Protein AF-A0A2L2YYW2-F1 (afdb_monomer)

Solvent-accessible surface area (backbone atoms only — not comparable to full-atom values): 4705 Å² total; per-residue (Å²): 133,87,82,68,98,61,78,69,51,43,58,58,50,24,48,78,61,76,42,45,85,49,47,60,54,39,37,70,75,71,61,42,78,41,54,81,51,57,80,78,60,51,72,64,60,44,44,75,76,66,51,46,76,71,52,51,50,43,52,51,55,51,46,44,73,77,41,69,89,63,65,78,75,83,123

pLDDT: mean 81.68, std 17.26, range [37.03, 94.69]

Mean predicted aligned error: 6.94 Å

Nearest PDB structures (foldseek):
  7kja-assembly1_A  TM=7.146E-01  e=1.273E-02  Homo sapiens
  7kjc-assembly1_A  TM=7.227E-01  e=1.356E-02  Homo sapiens
  8j1i-assembly1_H  TM=6.888E-01  e=1.984E-02  Mus musculus
  7kjc-assembly2_B  TM=7.465E-01  e=7.516E-02  Homo sapiens
  3kka-assembly4_D  TM=6.924E-01  e=7.054E-02  Homo sapiens

Secondary structure (DSSP, 8-state):
----S-PPPHHHHHHHTT-GGGHHHHHHTS---SGGGGGG--HHHHHHTT--HHHHHHHHH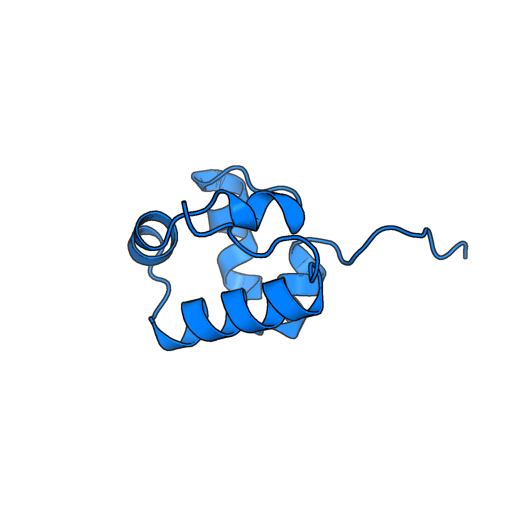HHHHH-TT------

Foldseek 3Di:
DDPDPDFDWPQRLCVVLVNNVCVCCCCPVVVDGGLVCVLVQDPVNCVVSPHDPVSVVSSVVSSCVRPVVSPPPDD

Structure (mmCIF, N/CA/C/O backbone):
data_AF-A0A2L2YYW2-F1
#
_entry.id   AF-A0A2L2YYW2-F1
#
loop_
_atom_site.group_PDB
_atom_site.id
_atom_site.type_symbol
_atom_site.label_atom_id
_atom_site.label_alt_id
_atom_site.label_comp_id
_atom_site.label_asym_id
_atom_site.label_entity_id
_atom_site.label_seq_id
_atom_site.pdbx_PDB_ins_code
_atom_site.Cartn_x
_atom_site.Cartn_y
_atom_site.Cartn_z
_atom_site.occupancy
_atom_site.B_iso_or_equiv
_atom_site.auth_seq_id
_atom_site.auth_comp_id
_atom_site.auth_asym_id
_atom_site.auth_atom_id
_atom_site.pdbx_PDB_model_num
ATOM 1 N N . MET A 1 1 ? 10.532 21.537 -11.414 1.00 38.56 1 MET A N 1
ATOM 2 C CA . MET A 1 1 ? 9.243 20.980 -10.949 1.00 38.56 1 MET A CA 1
ATOM 3 C C . MET A 1 1 ? 9.412 20.609 -9.487 1.00 38.56 1 MET A C 1
ATOM 5 O O . MET A 1 1 ? 10.330 19.865 -9.178 1.00 38.56 1 MET A O 1
ATOM 9 N N . SER A 1 2 ? 8.647 21.242 -8.595 1.00 37.03 2 SER A N 1
ATOM 10 C CA . SER A 1 2 ? 8.804 21.113 -7.139 1.00 37.03 2 SER A CA 1
ATOM 11 C C . SER A 1 2 ? 8.468 19.687 -6.697 1.00 37.03 2 SER A C 1
ATOM 13 O O . SER A 1 2 ? 7.320 19.263 -6.823 1.00 37.03 2 SER A O 1
ATOM 15 N N . VAL A 1 3 ? 9.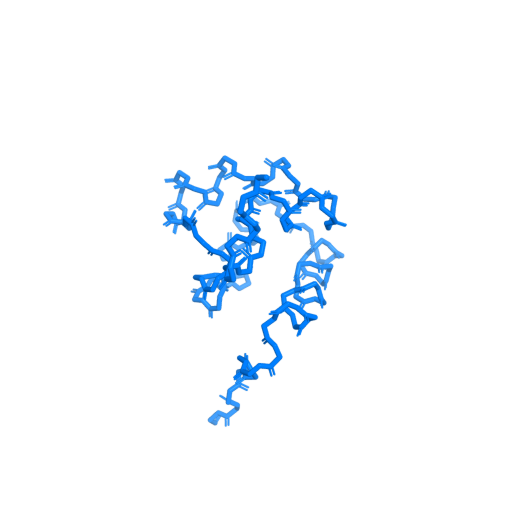460 18.931 -6.222 1.00 44.91 3 VAL A N 1
ATOM 16 C CA . VAL A 1 3 ? 9.236 17.618 -5.604 1.00 44.91 3 VAL A CA 1
ATOM 17 C C . VAL A 1 3 ? 8.744 17.853 -4.179 1.00 44.91 3 VAL A C 1
ATOM 19 O O . VAL A 1 3 ? 9.509 18.068 -3.245 1.00 44.91 3 VAL A O 1
ATOM 22 N N . MET A 1 4 ? 7.423 17.920 -4.038 1.00 44.16 4 MET A N 1
ATOM 23 C CA . MET A 1 4 ? 6.768 18.055 -2.745 1.00 44.16 4 MET A CA 1
ATOM 24 C C . MET A 1 4 ? 7.098 16.851 -1.863 1.00 44.16 4 MET A C 1
ATOM 26 O O . MET A 1 4 ? 6.976 15.700 -2.269 1.00 44.16 4 MET A O 1
ATOM 30 N N . THR A 1 5 ? 7.475 17.164 -0.632 1.00 48.00 5 THR A N 1
ATOM 31 C CA . THR A 1 5 ? 7.750 16.307 0.523 1.00 48.00 5 THR A CA 1
ATOM 32 C C . THR A 1 5 ? 6.510 15.539 1.008 1.00 48.00 5 THR A C 1
ATOM 34 O O . THR A 1 5 ? 6.117 15.612 2.171 1.00 48.00 5 THR A O 1
ATOM 37 N N . LYS A 1 6 ? 5.856 14.797 0.113 1.00 55.03 6 LYS A N 1
ATOM 38 C CA . LYS A 1 6 ? 4.763 13.873 0.422 1.00 55.03 6 LYS A CA 1
ATOM 39 C C . LYS A 1 6 ? 5.188 12.487 -0.056 1.00 55.03 6 LYS A C 1
ATOM 41 O O . LYS A 1 6 ? 5.712 12.363 -1.156 1.00 55.03 6 LYS A O 1
ATOM 46 N N . GLY A 1 7 ? 5.025 11.469 0.792 1.00 65.75 7 GLY A N 1
ATOM 47 C CA . GLY A 1 7 ? 5.333 10.077 0.443 1.00 65.75 7 GLY A CA 1
ATOM 48 C C . GLY A 1 7 ? 4.613 9.614 -0.836 1.00 65.75 7 GLY A C 1
ATOM 49 O O . GLY A 1 7 ? 3.745 10.335 -1.337 1.00 65.75 7 GLY A O 1
ATOM 50 N N . PRO A 1 8 ? 4.953 8.427 -1.371 1.00 81.38 8 PRO A N 1
ATOM 51 C CA . PRO A 1 8 ? 4.382 7.947 -2.628 1.00 81.38 8 PRO A CA 1
ATOM 52 C C . PRO A 1 8 ? 2.853 7.948 -2.579 1.00 81.38 8 PRO A C 1
ATOM 54 O O . PRO A 1 8 ? 2.242 7.706 -1.530 1.00 81.38 8 PRO A O 1
ATOM 57 N N . THR A 1 9 ? 2.223 8.214 -3.724 1.00 89.44 9 THR A N 1
ATOM 58 C CA . THR A 1 9 ? 0.773 8.054 -3.835 1.00 89.44 9 THR A CA 1
ATOM 59 C C . THR A 1 9 ? 0.401 6.579 -3.660 1.00 89.44 9 THR A C 1
ATOM 61 O O . THR A 1 9 ? 1.241 5.692 -3.824 1.00 89.44 9 THR A O 1
ATOM 64 N N . LEU A 1 10 ? -0.866 6.288 -3.335 1.00 90.25 10 LEU A N 1
ATOM 65 C CA . LEU A 1 10 ? -1.331 4.898 -3.227 1.00 90.25 10 LEU A CA 1
ATOM 66 C C . LEU A 1 10 ? -1.061 4.116 -4.522 1.00 90.25 10 LEU A C 1
ATOM 68 O O . LEU A 1 10 ? -0.666 2.958 -4.462 1.00 90.25 10 LEU A O 1
ATOM 72 N N . TYR A 1 11 ? -1.241 4.755 -5.679 1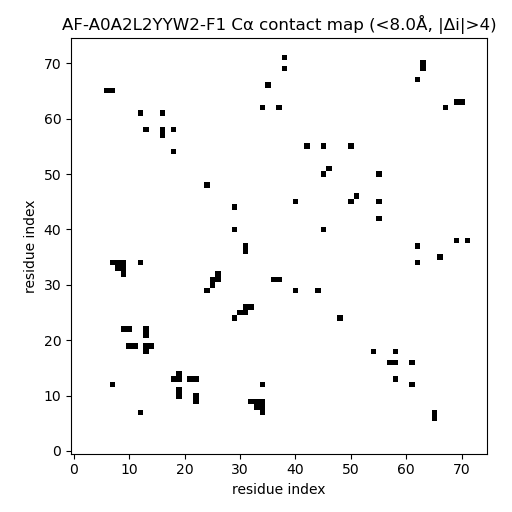.00 91.44 11 TYR A N 1
ATOM 73 C CA . TYR A 1 11 ? -0.995 4.121 -6.967 1.00 91.44 11 TYR A CA 1
ATOM 74 C C . TYR A 1 11 ? 0.491 3.813 -7.184 1.00 91.44 11 TYR A C 1
ATOM 76 O O . TYR A 1 11 ? 0.813 2.672 -7.498 1.00 91.44 11 TYR A O 1
ATOM 84 N N . ASP A 1 12 ? 1.392 4.776 -6.950 1.00 91.44 12 ASP A N 1
ATOM 85 C CA . ASP A 1 12 ? 2.842 4.568 -7.115 1.00 91.44 12 ASP A CA 1
ATOM 86 C C . ASP A 1 12 ? 3.365 3.475 -6.175 1.00 91.44 12 ASP A C 1
ATOM 88 O O . ASP A 1 12 ? 4.153 2.617 -6.569 1.00 91.44 12 ASP A O 1
ATOM 92 N N . PHE A 1 13 ? 2.867 3.471 -4.937 1.00 91.88 13 PHE A N 1
ATOM 93 C CA . PHE A 1 13 ? 3.175 2.452 -3.943 1.00 91.88 13 PHE A CA 1
ATOM 94 C C . PHE A 1 13 ? 2.753 1.051 -4.402 1.00 91.88 13 PHE A C 1
ATOM 96 O O . PHE A 1 13 ? 3.532 0.101 -4.319 1.00 91.88 13 PHE A O 1
ATOM 103 N N . LEU A 1 14 ? 1.517 0.916 -4.891 1.00 92.88 14 LEU A N 1
ATOM 104 C CA . LEU A 1 14 ? 1.010 -0.358 -5.388 1.00 92.88 14 LEU A CA 1
ATOM 105 C C . LEU A 1 14 ? 1.729 -0.781 -6.669 1.00 92.88 14 LEU A C 1
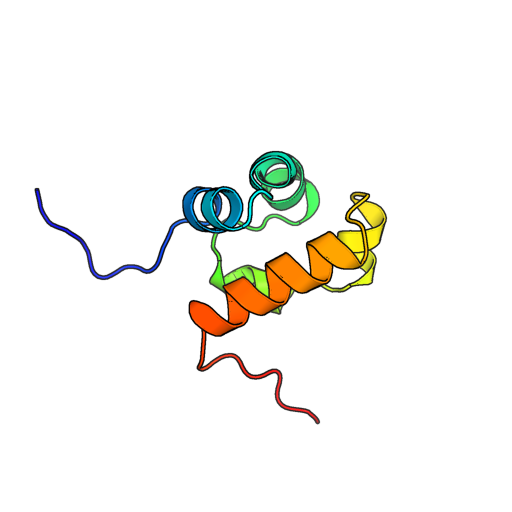ATOM 107 O O . LEU A 1 14 ? 1.983 -1.966 -6.847 1.00 92.88 14 LEU A O 1
ATOM 111 N N . LEU A 1 15 ? 2.087 0.160 -7.542 1.00 93.00 15 LEU A N 1
ATOM 112 C CA . LEU A 1 15 ? 2.840 -0.116 -8.761 1.00 93.00 15 LEU A CA 1
ATOM 113 C C . LEU A 1 15 ? 4.210 -0.729 -8.446 1.00 93.00 15 LEU A C 1
ATOM 115 O O . LEU A 1 15 ? 4.551 -1.759 -9.019 1.00 93.00 15 LEU A O 1
ATOM 119 N N . GLU A 1 16 ? 4.956 -0.164 -7.494 1.00 91.44 16 GLU A N 1
ATOM 120 C CA . GLU A 1 16 ? 6.263 -0.701 -7.077 1.00 91.44 16 GLU A CA 1
ATOM 121 C C . GLU A 1 16 ? 6.156 -2.065 -6.377 1.00 91.44 16 GLU A C 1
ATOM 123 O O . GLU A 1 16 ? 7.098 -2.857 -6.406 1.00 91.44 16 GLU A O 1
ATOM 128 N N . ALA A 1 17 ? 5.011 -2.348 -5.750 1.00 91.00 17 ALA A N 1
ATOM 129 C CA . ALA A 1 17 ? 4.715 -3.640 -5.138 1.00 91.00 17 ALA A CA 1
ATOM 130 C C . ALA A 1 17 ? 4.161 -4.681 -6.133 1.00 91.00 17 ALA A C 1
ATOM 132 O O . ALA A 1 17 ? 3.907 -5.814 -5.720 1.00 91.00 17 ALA A O 1
ATOM 133 N N . GLU A 1 18 ? 3.966 -4.312 -7.406 1.00 93.56 18 GLU A N 1
ATOM 134 C CA . GLU A 1 18 ? 3.263 -5.100 -8.435 1.00 93.56 18 GLU A CA 1
ATOM 135 C C . GLU A 1 18 ? 1.792 -5.418 -8.079 1.00 93.56 18 GLU A C 1
ATOM 137 O O . GLU A 1 18 ? 1.221 -6.419 -8.504 1.00 93.56 18 GLU A O 1
ATOM 142 N N . LEU A 1 19 ? 1.153 -4.542 -7.301 1.00 94.69 19 LEU A N 1
ATOM 143 C CA . LEU A 1 19 ? -0.223 -4.649 -6.796 1.00 94.69 19 LEU A CA 1
ATOM 144 C C . LEU A 1 19 ? -1.146 -3.546 -7.340 1.00 94.69 19 LEU A C 1
ATOM 146 O O . LEU A 1 19 ? -2.227 -3.316 -6.799 1.00 94.69 19 LEU A O 1
ATOM 150 N N . SER A 1 20 ? -0.745 -2.834 -8.399 1.00 93.50 20 SER A N 1
ATOM 151 C CA . SER A 1 20 ? -1.513 -1.716 -8.980 1.00 93.50 20 SER A CA 1
ATOM 152 C C . SER A 1 20 ? -2.925 -2.107 -9.431 1.00 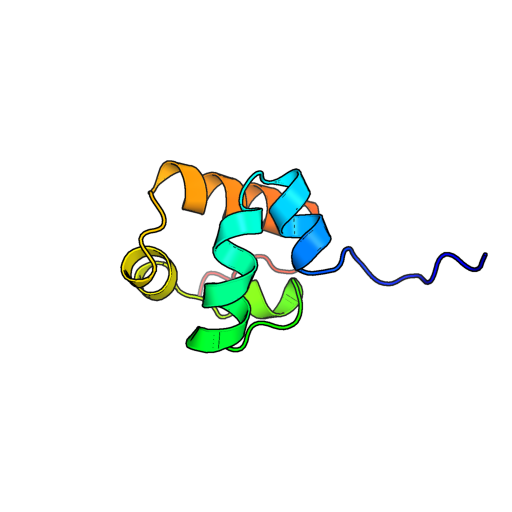93.50 20 SER A C 1
ATOM 154 O O . SER A 1 20 ? -3.828 -1.273 -9.407 1.00 93.50 20 SER A O 1
ATOM 156 N N . HIS A 1 21 ? -3.153 -3.378 -9.761 1.00 93.00 21 HIS A N 1
ATOM 157 C CA . HIS A 1 21 ? -4.471 -3.917 -10.099 1.00 93.00 21 HIS A CA 1
ATOM 158 C C . HIS A 1 21 ? -5.468 -3.867 -8.924 1.00 93.00 21 HIS A C 1
ATOM 160 O O . HIS A 1 21 ? -6.667 -3.727 -9.155 1.00 93.00 21 HIS A O 1
ATOM 166 N N . TYR A 1 22 ? -4.990 -3.857 -7.672 1.00 93.31 22 TYR A N 1
ATOM 167 C CA . TYR A 1 22 ? -5.832 -3.666 -6.484 1.00 93.31 22 TYR A CA 1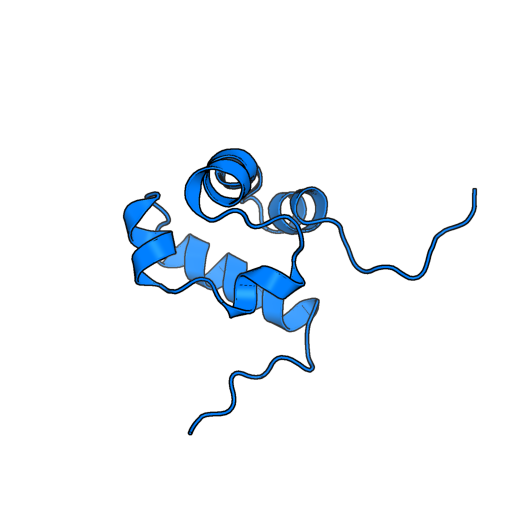
ATOM 168 C C . TYR A 1 22 ? -6.165 -2.196 -6.194 1.00 93.31 22 TYR A C 1
ATOM 170 O O . TYR A 1 22 ? -6.921 -1.913 -5.268 1.00 93.31 22 TYR A O 1
ATOM 178 N N . PHE A 1 23 ? -5.662 -1.234 -6.975 1.00 92.56 23 PHE A N 1
ATOM 179 C CA . PHE A 1 23 ? -5.941 0.186 -6.739 1.00 92.56 23 PHE A CA 1
ATOM 180 C C . PHE A 1 23 ? -7.440 0.509 -6.794 1.00 92.56 23 PHE A C 1
ATOM 182 O O . PHE A 1 23 ? -7.945 1.243 -5.947 1.00 92.56 23 PHE A O 1
ATOM 189 N N . SER A 1 24 ? -8.154 -0.053 -7.774 1.00 92.75 24 SER A N 1
ATOM 190 C CA . SER A 1 24 ? -9.599 0.148 -7.919 1.00 92.75 24 SER A CA 1
ATOM 191 C C . SER A 1 24 ? -10.383 -0.390 -6.712 1.00 92.75 24 SER A C 1
ATOM 193 O O . SER A 1 24 ? -11.081 0.415 -6.095 1.00 92.75 24 SER A O 1
ATOM 195 N N . PRO A 1 25 ? -10.249 -1.669 -6.300 1.00 92.25 25 PRO A N 1
ATOM 196 C CA . PRO A 1 25 ? -10.967 -2.183 -5.129 1.00 92.25 25 PRO A CA 1
ATOM 197 C C . PRO A 1 25 ? -10.524 -1.519 -3.815 1.00 92.25 25 PRO A C 1
ATOM 199 O O . PRO A 1 25 ? -11.364 -1.166 -2.993 1.00 92.25 25 PRO A O 1
ATOM 202 N N . LEU A 1 26 ? -9.235 -1.203 -3.634 1.00 91.56 26 LEU A N 1
ATOM 203 C CA . LEU A 1 26 ? -8.774 -0.450 -2.456 1.00 91.56 26 LEU A CA 1
ATOM 204 C C . LEU A 1 26 ? -9.437 0.932 -2.355 1.00 91.56 26 LEU A C 1
ATOM 206 O O . LEU A 1 26 ? -9.834 1.358 -1.270 1.00 91.56 26 LEU A O 1
ATOM 210 N N . LYS A 1 27 ? -9.586 1.632 -3.481 1.00 92.12 27 LYS A N 1
ATOM 211 C CA . LYS A 1 27 ? -10.203 2.961 -3.528 1.00 92.12 27 LYS A CA 1
ATOM 212 C C . LYS A 1 27 ? -11.729 2.911 -3.459 1.00 92.12 27 LYS A C 1
ATOM 214 O O . LYS A 1 27 ? -12.339 3.773 -2.827 1.00 92.12 27 LYS A O 1
ATOM 219 N N . ASN A 1 28 ? -12.356 1.959 -4.141 1.00 92.62 28 ASN A N 1
ATOM 220 C CA . ASN A 1 28 ? -13.807 1.904 -4.286 1.00 92.62 28 ASN A CA 1
ATOM 221 C C . ASN A 1 28 ? -14.476 1.176 -3.124 1.00 92.62 28 ASN A C 1
ATOM 223 O O . ASN A 1 28 ? -15.464 1.703 -2.607 1.00 92.62 28 ASN A O 1
ATOM 227 N N . ASP A 1 29 ? -13.915 0.056 -2.678 1.00 91.31 29 ASP A N 1
ATOM 228 C CA . ASP A 1 29 ? -14.519 -0.789 -1.647 1.00 91.31 29 ASP A CA 1
ATOM 229 C C . ASP A 1 29 ? -14.034 -0.349 -0.265 1.00 91.31 29 ASP A C 1
ATOM 231 O O . ASP A 1 29 ? -14.838 0.012 0.591 1.00 91.31 29 ASP A O 1
ATOM 235 N N . LEU A 1 30 ? -12.713 -0.240 -0.084 1.00 90.38 30 LEU A N 1
ATOM 236 C CA . LEU A 1 30 ? -12.106 0.118 1.207 1.00 90.38 30 LEU A CA 1
ATOM 237 C C . LEU A 1 30 ? -11.908 1.628 1.417 1.00 90.38 30 LEU A C 1
ATOM 239 O O . LEU A 1 30 ? -11.423 2.054 2.464 1.00 90.38 30 LEU A O 1
ATOM 243 N N . LYS A 1 31 ? -12.269 2.458 0.428 1.00 91.25 31 LYS A N 1
ATOM 244 C CA . LYS A 1 31 ? -12.133 3.931 0.464 1.00 91.25 31 LYS A CA 1
ATOM 245 C C . LYS A 1 31 ? -10.722 4.420 0.824 1.00 91.25 31 LYS A C 1
ATOM 247 O O . LYS A 1 31 ? -10.546 5.527 1.341 1.00 91.25 31 LYS A O 1
ATOM 252 N N . VAL A 1 32 ? -9.703 3.627 0.501 1.00 91.06 32 VAL A N 1
ATOM 253 C CA . VAL A 1 32 ? -8.295 3.965 0.713 1.00 91.06 32 VAL A CA 1
ATOM 254 C C . VAL A 1 32 ? -7.863 4.944 -0.375 1.00 91.06 32 VAL A C 1
ATOM 256 O O . VAL A 1 32 ? -7.866 4.635 -1.564 1.00 91.06 32 VAL A O 1
ATOM 259 N N . THR A 1 33 ? -7.475 6.150 0.027 1.00 87.50 33 THR A N 1
ATOM 260 C CA . THR A 1 33 ? -7.000 7.219 -0.864 1.00 87.50 33 THR A CA 1
ATOM 261 C C . THR A 1 33 ? -5.520 7.545 -0.667 1.00 87.50 33 THR A C 1
ATOM 263 O O . THR A 1 33 ? -4.920 8.220 -1.503 1.00 87.50 33 THR A O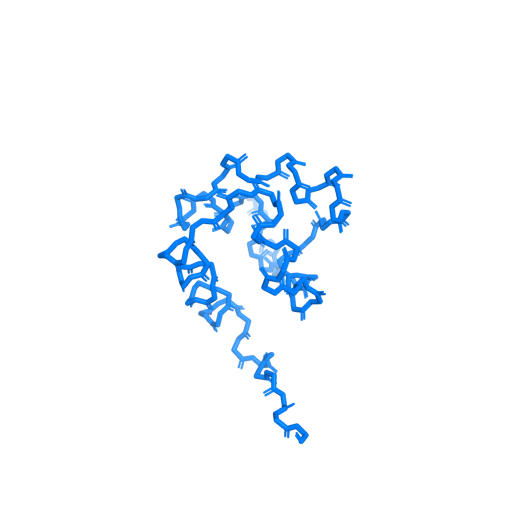 1
ATOM 266 N N . SER A 1 34 ? -4.897 7.041 0.402 1.00 88.44 34 SER A N 1
ATOM 267 C CA . SER A 1 34 ? -3.482 7.256 0.717 1.00 88.44 34 SER A CA 1
ATOM 268 C C . SER A 1 34 ? -2.829 6.011 1.320 1.00 88.44 34 SER A C 1
ATOM 270 O O . SER A 1 34 ? -3.489 5.214 1.982 1.00 88.44 34 SER A O 1
ATOM 272 N N . VAL A 1 35 ? -1.509 5.872 1.146 1.00 87.81 35 VAL A N 1
ATOM 273 C CA . VAL A 1 35 ? -0.731 4.740 1.687 1.00 87.81 35 VAL A CA 1
ATOM 274 C C . VAL A 1 35 ? -0.913 4.619 3.202 1.00 87.81 35 VAL A C 1
ATOM 276 O O . VAL A 1 35 ? -1.113 3.523 3.704 1.00 87.81 35 VAL A O 1
ATOM 279 N N . ALA A 1 36 ? -0.952 5.736 3.935 1.00 85.62 36 ALA A N 1
ATOM 280 C CA . ALA A 1 36 ? -1.116 5.744 5.390 1.00 85.62 36 ALA A CA 1
ATOM 281 C C . ALA A 1 36 ? -2.434 5.117 5.881 1.00 85.62 36 ALA A C 1
ATOM 283 O O . ALA A 1 36 ? -2.490 4.659 7.020 1.00 85.62 36 ALA A O 1
ATOM 284 N N . GLN A 1 37 ? -3.485 5.089 5.055 1.00 87.75 37 GLN A N 1
ATOM 285 C CA . GLN A 1 37 ? -4.760 4.455 5.404 1.00 87.75 37 GLN A CA 1
ATOM 286 C C . GLN A 1 37 ? -4.706 2.927 5.319 1.00 87.75 37 GLN A C 1
ATOM 288 O O . GLN A 1 37 ? -5.520 2.276 5.965 1.00 87.75 37 GLN A O 1
ATOM 293 N N . LEU A 1 38 ? -3.715 2.350 4.625 1.00 87.56 38 LEU A N 1
ATOM 294 C CA . LEU A 1 38 ? -3.510 0.896 4.584 1.00 87.56 38 LEU A CA 1
ATOM 295 C C . LEU A 1 38 ? -3.270 0.295 5.976 1.00 87.56 38 LEU A C 1
ATOM 297 O O . LEU A 1 38 ? -3.496 -0.892 6.165 1.00 87.56 38 LEU A O 1
ATOM 301 N N . LYS A 1 39 ? -2.869 1.101 6.971 1.00 86.12 39 LYS A N 1
ATOM 302 C CA . LYS A 1 39 ? -2.739 0.649 8.367 1.00 86.12 39 LYS A CA 1
ATOM 303 C C . LYS A 1 39 ? -4.067 0.246 9.019 1.00 86.12 39 LYS A C 1
ATOM 305 O O . LYS A 1 39 ? -4.034 -0.391 10.064 1.00 86.12 39 LYS A O 1
ATOM 310 N N . TYR A 1 40 ? -5.194 0.688 8.460 1.00 87.19 40 TYR A N 1
ATOM 311 C CA . TYR A 1 40 ? -6.539 0.373 8.944 1.00 87.19 40 TYR A CA 1
ATOM 312 C C . TYR A 1 40 ? -7.193 -0.770 8.165 1.00 87.19 40 TYR A C 1
ATOM 314 O O . TYR A 1 40 ? -8.293 -1.168 8.514 1.00 87.19 40 TYR A O 1
ATOM 322 N N . VAL A 1 41 ? -6.545 -1.255 7.104 1.00 88.62 41 VAL A N 1
ATOM 323 C CA . VAL A 1 41 ? -7.054 -2.356 6.289 1.00 88.62 41 VAL A CA 1
ATOM 324 C C . VAL A 1 41 ? -6.661 -3.673 6.948 1.00 88.62 41 VAL A C 1
ATOM 326 O O . VAL A 1 41 ? -5.474 -3.911 7.197 1.00 88.62 41 VAL A O 1
ATOM 329 N N . GLU A 1 42 ? -7.644 -4.527 7.222 1.00 88.25 42 GLU A N 1
ATOM 330 C CA . GLU A 1 42 ? -7.408 -5.818 7.863 1.00 88.25 42 GLU A CA 1
ATOM 331 C C . GLU A 1 42 ? -7.038 -6.910 6.848 1.00 88.25 42 GLU A C 1
ATOM 333 O O . GLU A 1 42 ? -7.176 -6.764 5.633 1.00 88.25 42 GLU A O 1
ATOM 338 N N . GLU A 1 43 ? -6.507 -8.031 7.342 1.00 87.25 43 GLU A N 1
ATOM 339 C CA . GLU A 1 43 ? -6.174 -9.171 6.477 1.00 87.25 43 GLU A CA 1
ATOM 340 C C . GLU A 1 43 ? -7.420 -9.778 5.824 1.00 87.25 43 GLU A C 1
ATOM 342 O O . GLU A 1 43 ? -7.357 -10.204 4.670 1.00 87.25 43 GLU A O 1
ATOM 347 N N . ASP A 1 44 ? -8.548 -9.777 6.535 1.00 89.06 44 ASP A N 1
ATOM 348 C CA . ASP A 1 44 ? -9.837 -10.225 6.019 1.00 89.06 44 ASP A CA 1
ATOM 349 C C . ASP A 1 44 ? -10.321 -9.343 4.867 1.00 89.06 44 ASP A C 1
ATOM 351 O O . ASP A 1 44 ? -10.681 -9.881 3.823 1.00 89.06 44 ASP A O 1
ATOM 355 N N . ASP A 1 45 ? -10.222 -8.014 4.977 1.00 89.19 45 ASP A N 1
ATOM 356 C CA . ASP A 1 45 ? -10.570 -7.091 3.888 1.00 89.19 45 ASP A CA 1
ATOM 357 C C . ASP A 1 45 ? -9.754 -7.381 2.620 1.00 89.19 45 ASP A C 1
ATOM 359 O O . ASP A 1 45 ? -10.303 -7.459 1.519 1.00 89.19 45 ASP A O 1
ATOM 363 N N . LEU A 1 46 ? -8.439 -7.597 2.778 1.00 90.81 46 LEU A N 1
ATOM 364 C CA . LEU A 1 46 ? -7.544 -7.976 1.680 1.00 90.81 46 LEU A CA 1
ATOM 365 C C . LEU A 1 46 ? -7.906 -9.354 1.106 1.00 90.81 46 LEU A C 1
ATOM 367 O O . LEU A 1 46 ? -7.822 -9.570 -0.101 1.00 90.81 46 LEU A O 1
ATOM 371 N N . SER A 1 47 ? -8.326 -10.289 1.957 1.00 90.62 47 SER A N 1
ATOM 372 C CA . SER A 1 47 ? -8.724 -11.635 1.535 1.00 90.62 47 SER A CA 1
ATOM 373 C C . SER A 1 47 ? -10.031 -11.602 0.741 1.00 90.62 47 SER A C 1
ATOM 375 O O . SER A 1 47 ? -10.138 -12.274 -0.282 1.00 90.62 47 SER A O 1
ATOM 377 N N . GLN A 1 48 ? -11.001 -10.787 1.168 1.00 91.12 48 GLN A N 1
ATOM 378 C CA . GLN A 1 48 ? -12.298 -10.618 0.504 1.00 91.12 48 GLN A CA 1
ATOM 379 C C . GLN A 1 48 ? -12.161 -10.012 -0.898 1.00 91.12 48 GLN A C 1
ATOM 381 O O . GLN A 1 48 ? -12.886 -10.405 -1.807 1.00 91.12 48 GLN A O 1
ATOM 386 N N . MET A 1 49 ? -11.188 -9.119 -1.115 1.00 90.12 49 MET A N 1
ATOM 387 C CA . MET A 1 49 ? -10.877 -8.590 -2.454 1.00 90.12 49 MET A CA 1
ATOM 388 C C . MET A 1 49 ? -10.059 -9.548 -3.337 1.00 90.12 49 MET A C 1
ATOM 390 O O . MET A 1 49 ? -9.695 -9.191 -4.456 1.00 90.12 49 MET A O 1
ATOM 394 N N . GLY A 1 50 ? -9.770 -10.761 -2.857 1.00 90.88 50 GLY A N 1
ATOM 395 C CA . GLY A 1 50 ? -9.068 -11.794 -3.616 1.00 90.88 50 GLY A CA 1
ATOM 396 C C . GLY A 1 50 ? -7.544 -11.720 -3.538 1.00 90.88 50 GLY A C 1
ATOM 397 O O . GLY A 1 50 ? -6.872 -12.430 -4.285 1.00 90.88 50 GLY A O 1
ATOM 398 N N . MET A 1 51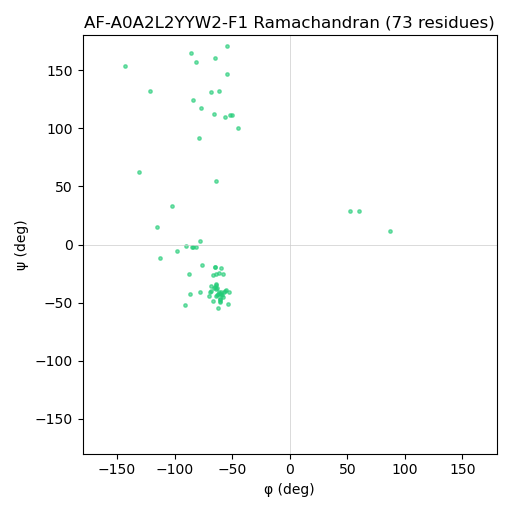 ? -6.985 -10.908 -2.633 1.00 93.25 51 MET A N 1
ATOM 399 C CA . MET A 1 51 ? -5.539 -10.830 -2.457 1.00 93.25 51 MET A CA 1
ATOM 400 C C . MET A 1 51 ? -5.002 -12.132 -1.854 1.00 93.25 51 MET A C 1
ATOM 402 O O . MET A 1 51 ? -5.502 -12.662 -0.862 1.00 93.25 51 MET A O 1
ATOM 406 N N . THR A 1 52 ? -3.945 -12.669 -2.453 1.00 93.44 52 THR A N 1
ATOM 407 C CA . THR A 1 52 ? -3.312 -13.905 -1.986 1.00 93.44 52 THR A CA 1
ATOM 408 C C . THR A 1 52 ? -2.350 -13.637 -0.822 1.00 93.44 52 THR A C 1
ATOM 410 O O . THR A 1 52 ? -1.789 -12.548 -0.678 1.00 93.44 52 THR A O 1
ATOM 413 N N . LYS A 1 53 ? -2.057 -14.657 -0.001 1.00 90.94 53 LYS A N 1
ATOM 414 C CA . LYS A 1 53 ? -1.087 -14.533 1.110 1.00 90.94 53 LYS A CA 1
ATOM 415 C C . LYS A 1 53 ? 0.289 -13.974 0.678 1.00 90.94 53 LYS A C 1
ATOM 417 O O . LYS A 1 53 ? 0.846 -13.160 1.418 1.00 90.94 53 LYS A O 1
ATOM 422 N N . PRO A 1 54 ? 0.878 -14.361 -0.474 1.00 94.12 54 PRO A N 1
ATOM 423 C CA . PRO A 1 54 ? 2.116 -13.752 -0.971 1.00 94.12 54 PRO A CA 1
ATOM 424 C C . PRO A 1 54 ? 1.985 -12.261 -1.313 1.00 94.12 54 PRO A C 1
ATOM 426 O O . PRO A 1 54 ? 2.912 -11.490 -1.061 1.00 94.12 54 PRO A O 1
ATOM 429 N N . GLU A 1 55 ? 0.848 -11.838 -1.862 1.00 93.25 55 GLU A N 1
ATOM 430 C CA . GLU A 1 55 ? 0.574 -10.436 -2.197 1.00 93.25 55 GLU A CA 1
ATOM 431 C C . GLU A 1 55 ? 0.378 -9.587 -0.943 1.00 93.25 55 GLU A C 1
ATOM 433 O O . GLU A 1 55 ? 1.022 -8.549 -0.813 1.00 93.25 55 GLU A O 1
ATOM 438 N N . MET A 1 56 ? -0.376 -10.081 0.043 1.00 92.69 56 MET A N 1
ATOM 439 C CA . MET A 1 56 ? -0.514 -9.428 1.352 1.00 92.69 56 MET A CA 1
ATOM 440 C C . MET A 1 56 ? 0.845 -9.239 2.035 1.00 92.69 56 MET A C 1
ATOM 442 O O . MET A 1 56 ? 1.132 -8.187 2.608 1.00 92.69 56 MET A O 1
ATOM 446 N N . ARG A 1 57 ? 1.725 -10.248 1.949 1.00 91.12 57 ARG A N 1
ATOM 447 C CA . ARG A 1 57 ? 3.101 -10.154 2.460 1.00 91.12 57 ARG A CA 1
ATOM 448 C C . ARG A 1 57 ? 3.906 -9.079 1.730 1.00 91.12 57 ARG A C 1
ATOM 450 O O . ARG A 1 57 ? 4.611 -8.319 2.394 1.00 91.12 57 ARG A O 1
ATOM 457 N N . ARG A 1 58 ? 3.802 -8.990 0.397 1.00 92.94 58 ARG A N 1
ATOM 458 C CA . ARG A 1 58 ? 4.434 -7.916 -0.392 1.00 92.94 58 ARG A CA 1
ATOM 459 C C . ARG A 1 58 ? 3.909 -6.546 0.026 1.00 92.94 58 ARG A C 1
ATOM 461 O O . ARG A 1 58 ? 4.718 -5.687 0.365 1.00 92.94 58 ARG A O 1
ATOM 468 N N . LEU A 1 59 ? 2.590 -6.379 0.108 1.00 91.31 59 LEU A N 1
ATOM 469 C CA . LEU A 1 59 ? 1.949 -5.138 0.536 1.00 91.31 59 LEU A CA 1
ATOM 470 C C . LEU A 1 59 ? 2.484 -4.681 1.900 1.00 91.31 59 LEU A C 1
ATOM 472 O O . LEU A 1 59 ? 2.961 -3.556 2.030 1.00 91.31 59 LEU A O 1
ATOM 476 N N . ARG A 1 60 ? 2.496 -5.574 2.900 1.00 88.69 60 ARG A N 1
ATOM 477 C CA . ARG A 1 60 ? 3.010 -5.279 4.249 1.00 88.69 60 ARG A CA 1
ATOM 478 C C . ARG A 1 60 ? 4.496 -4.926 4.253 1.00 88.69 60 ARG A C 1
ATOM 480 O O . ARG A 1 60 ? 4.889 -3.978 4.930 1.00 88.69 60 ARG A O 1
ATOM 487 N N . LYS A 1 61 ? 5.320 -5.648 3.487 1.00 89.62 61 LYS A N 1
ATOM 488 C CA . LYS A 1 61 ? 6.763 -5.380 3.367 1.00 89.62 61 LYS A CA 1
ATOM 489 C C . LYS A 1 61 ? 7.026 -3.981 2.803 1.00 89.62 61 LYS A C 1
ATOM 491 O O . LYS A 1 61 ? 7.841 -3.240 3.349 1.00 89.62 61 LYS A O 1
ATOM 496 N N . TYR A 1 62 ? 6.323 -3.610 1.735 1.00 88.81 62 TYR A N 1
ATOM 497 C CA . TYR A 1 62 ? 6.440 -2.280 1.140 1.00 88.81 62 TYR A CA 1
ATOM 498 C C . TYR A 1 62 ? 5.870 -1.205 2.064 1.00 88.81 62 TYR A C 1
ATOM 500 O O . TYR A 1 62 ? 6.484 -0.154 2.234 1.00 88.81 62 TYR A O 1
ATOM 508 N N . PHE A 1 63 ? 4.745 -1.474 2.725 1.00 88.00 63 PHE A N 1
ATOM 509 C CA . PHE A 1 63 ? 4.145 -0.541 3.672 1.00 88.00 63 PHE A CA 1
ATOM 510 C C . PHE A 1 63 ? 5.111 -0.205 4.816 1.00 88.00 63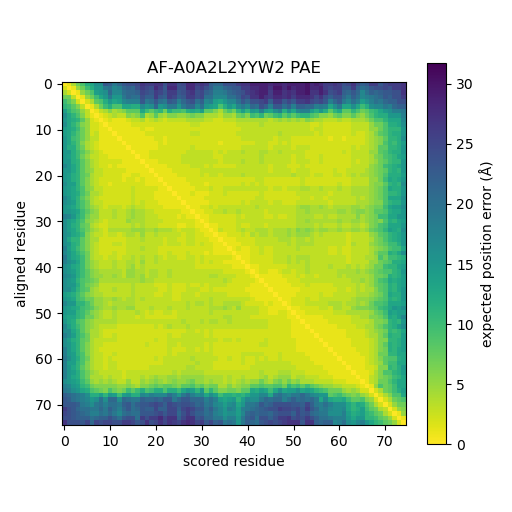 PHE A C 1
ATOM 512 O O . PHE A 1 63 ? 5.298 0.965 5.132 1.00 88.00 63 PHE A O 1
ATOM 519 N N . GLN A 1 64 ? 5.813 -1.197 5.372 1.00 84.00 64 GLN A N 1
ATOM 520 C CA . GLN A 1 64 ? 6.848 -0.970 6.389 1.00 84.00 64 GLN A CA 1
ATOM 521 C C . GLN A 1 64 ? 8.042 -0.156 5.867 1.00 84.00 64 GLN A C 1
ATOM 523 O O . GLN A 1 64 ? 8.551 0.695 6.594 1.00 84.00 64 GLN A O 1
ATOM 528 N N . LYS A 1 65 ? 8.472 -0.375 4.614 1.00 84.06 65 LYS A N 1
ATOM 529 C CA . LYS A 1 65 ? 9.547 0.403 3.965 1.00 84.06 65 LYS A CA 1
ATOM 530 C C . LYS A 1 65 ? 9.183 1.888 3.870 1.00 84.06 65 LYS A C 1
ATOM 532 O O . LYS A 1 65 ? 10.022 2.742 4.138 1.00 84.06 65 LYS A O 1
ATOM 537 N N . TYR A 1 66 ? 7.939 2.186 3.501 1.00 78.94 66 TYR A N 1
ATOM 538 C CA . TYR A 1 66 ? 7.460 3.553 3.285 1.00 78.94 66 TYR A CA 1
ATOM 539 C C . TYR A 1 66 ? 6.934 4.243 4.541 1.00 78.94 66 TYR A C 1
ATOM 541 O O . TYR A 1 66 ? 6.936 5.470 4.622 1.00 78.94 66 TYR A O 1
ATOM 549 N N . CYS A 1 67 ? 6.469 3.475 5.519 1.00 73.94 67 CYS A N 1
ATOM 550 C CA . CYS A 1 67 ? 5.845 3.982 6.732 1.00 73.94 67 CYS A CA 1
ATOM 551 C C . CYS A 1 67 ? 6.463 3.314 7.981 1.00 73.94 67 CYS A C 1
ATOM 553 O O . CYS A 1 67 ? 5.752 2.647 8.742 1.00 73.94 67 CYS A O 1
ATOM 555 N N . PRO A 1 68 ? 7.776 3.513 8.233 1.00 65.69 68 PRO A N 1
ATOM 556 C CA . PRO A 1 68 ? 8.520 2.827 9.295 1.00 65.69 68 PRO A CA 1
ATOM 557 C C . PRO A 1 68 ? 8.045 3.177 10.714 1.00 65.69 68 PRO A C 1
ATOM 559 O O . PRO A 1 68 ? 8.291 2.421 11.647 1.00 65.69 68 PRO A O 1
ATOM 562 N N . GLN A 1 69 ? 7.332 4.294 10.893 1.00 57.84 69 GLN A N 1
ATOM 563 C CA . GLN A 1 69 ? 6.798 4.739 12.189 1.00 57.84 69 GLN A CA 1
ATOM 564 C C . GLN A 1 69 ? 5.436 4.114 12.544 1.00 57.84 69 GLN A C 1
ATOM 566 O O . GLN A 1 69 ? 4.897 4.350 13.622 1.00 57.84 69 GLN A O 1
ATOM 571 N N . THR A 1 70 ? 4.886 3.292 11.651 1.00 55.75 70 THR A N 1
ATOM 572 C CA . THR A 1 70 ? 3.559 2.661 11.767 1.00 55.75 70 THR A CA 1
ATOM 573 C C . THR A 1 70 ? 3.673 1.203 12.187 1.00 55.75 70 THR A C 1
ATOM 575 O O . THR A 1 70 ? 2.867 0.372 11.771 1.00 55.75 70 THR A O 1
ATOM 578 N N . TYR A 1 71 ? 4.682 0.873 13.003 1.00 52.09 71 TYR A N 1
ATOM 579 C CA . TYR A 1 71 ? 4.659 -0.379 13.749 1.00 52.09 71 TYR A CA 1
ATOM 580 C C . TYR A 1 71 ? 3.304 -0.447 14.449 1.00 52.09 71 TYR A C 1
ATOM 582 O O . TYR A 1 71 ? 3.017 0.361 15.333 1.00 52.09 71 TYR A O 1
ATOM 590 N N . LEU A 1 72 ? 2.467 -1.382 13.994 1.00 50.69 72 LEU A N 1
ATOM 591 C CA . LEU A 1 72 ? 1.325 -1.897 14.727 1.00 50.69 72 LEU A CA 1
ATOM 592 C C . LEU A 1 72 ? 1.835 -2.152 16.142 1.00 50.69 72 LEU A C 1
ATOM 594 O O . LEU A 1 72 ? 2.577 -3.110 16.374 1.00 50.69 72 LEU A O 1
ATOM 598 N N . ARG A 1 73 ? 1.540 -1.230 17.065 1.00 37.75 73 ARG A N 1
ATOM 599 C CA . ARG A 1 73 ? 1.753 -1.469 18.485 1.00 37.75 73 ARG A CA 1
ATOM 600 C C . ARG A 1 73 ? 0.960 -2.736 18.770 1.00 37.75 73 ARG A C 1
ATOM 602 O O . ARG A 1 73 ? -0.264 -2.705 18.715 1.00 37.75 73 ARG A O 1
ATOM 609 N N . LYS A 1 74 ? 1.669 -3.839 19.020 1.00 38.19 74 LYS A N 1
ATOM 610 C CA . LYS A 1 74 ? 1.122 -4.938 19.807 1.00 38.19 74 LYS A CA 1
ATOM 611 C C . LYS A 1 74 ? 0.598 -4.295 21.091 1.00 38.19 74 LYS A C 1
ATOM 613 O O . LYS A 1 74 ? 1.395 -3.728 21.840 1.00 38.19 74 LYS A O 1
ATOM 618 N N . ILE A 1 75 ? -0.719 -4.283 21.247 1.00 41.38 75 ILE A N 1
ATOM 619 C CA . ILE A 1 75 ? -1.365 -4.186 22.554 1.00 41.38 75 ILE A CA 1
ATOM 620 C C . ILE A 1 75 ? -1.443 -5.618 23.073 1.00 41.38 75 ILE A C 1
ATOM 622 O O . ILE A 1 75 ? -1.729 -6.510 22.240 1.00 41.38 75 ILE A O 1
#

InterPro domains:
  IPR013761 Sterile alpha motif/pointed domain superfamily [SSF47769] (7-58)
  IPR049587 TNK(ACK)-like non-receptor tyrosine-protein kinases, SAM domain [cd09539] (6-67)
  IPR055175 ACK/TNK-like, SAM domain [PF22931] (10-65)

Radius of gyration: 12.43 Å; Cα contacts (8 Å, |Δi|>4): 50; chains: 1; bounding box: 24×36×34 Å

Sequence (75 aa):
MSVMTKGPTLYDFLLEAELSHYFSPLKNDLKVTSVAQLKYVEEDDLSQMGMTKPEMRRLRKYFQKYCPQTYLRKI

Organism: Parasteatoda tepidariorum (NCBI:txid114398)